Protein AF-A0A7G5LV31-F1 (afdb_monomer)

pLDDT: mean 97.46, std 1.52, range [86.44, 98.69]

Solvent-accessible surface area (backbone atoms only — not comparable to full-atom values): 4295 Å² total; per-residue (Å²): 69,42,35,39,31,44,93,95,38,67,48,25,55,55,38,53,54,52,50,51,50,55,26,60,77,69,74,48,68,69,46,80,42,72,32,81,88,36,70,66,52,37,70,77,38,58,91,39,47,21,34,30,26,51,93,88,38,82,72,41,51,50,61,70,54,73,66,62,49,52,53,65,76,72,110

Secondary structure (DSSP, 8-state):
-EEEE-TT-HHHHHHHHHHHHHHHHHT---EEEE-TT-HHHHHHHTTT-SEEEETTEEEEESS--HHHHHHHH--

Nearest PDB structures (foldseek):
  1wjk-assembly1_A  TM=8.775E-01  e=1.148E-03  Mus musculus
  8pr6-assembly1_A  TM=7.410E-01  e=1.718E-03  Corynebacterium glutamicum
  6mos-assembly1_A  TM=6.699E-01  e=8.607E-03  Thermosipho africanus TCF52B
  6gnd-assembly1_H  TM=7.630E-01  e=5.275E-02  Clostridium acetobutylicum ATCC 824
  3iv4-assembly1_A  TM=6.615E-01  e=2.203E-02  Staphylococcus aureus subsp. aureus N315

Radius of gyration: 11.59 Å; Cα contacts (8 Å, |Δi|>4): 107; chains: 1; bounding box: 28×17×34 Å

Foldseek 3Di:
DEWEAAPPDPLQVVVVVLCVVLCVVVVHDYDYDHCVPPPVCCVVCVVFPRWDDDPNHTQHTSHDDSVSVNVSNVD

Sequence (75 aa):
MVVYSKPGCHLCEDAVALVGQVCADLGVTWREVDISGDAELMHVYGEQIPVTFVDGRQHDFWRVDPTRLRTALTA

Structure (mmCIF, N/CA/C/O backbone):
data_AF-A0A7G5LV31-F1
#
_entry.id   AF-A0A7G5LV31-F1
#
loop_
_atom_site.group_PDB
_atom_site.id
_atom_site.type_symbol
_atom_site.label_atom_id
_atom_site.label_alt_id
_atom_site.label_comp_id
_atom_site.label_asym_id
_atom_site.label_entity_id
_atom_site.label_seq_id
_atom_site.pdbx_PDB_ins_code
_atom_site.Cartn_x
_atom_site.Cartn_y
_atom_site.Cartn_z
_atom_site.occupancy
_atom_site.B_iso_or_equiv
_atom_site.auth_seq_id
_atom_site.auth_comp_id
_atom_site.auth_asym_id
_atom_site.auth_atom_id
_atom_site.pdbx_PDB_model_num
ATOM 1 N N . MET A 1 1 ? -8.113 -4.316 1.497 1.00 96.75 1 MET A N 1
ATOM 2 C CA . MET A 1 1 ? -7.530 -3.237 0.654 1.00 96.75 1 MET A CA 1
ATOM 3 C C . MET A 1 1 ? -6.554 -3.800 -0.384 1.00 96.75 1 MET A C 1
ATOM 5 O O . MET A 1 1 ? -6.187 -4.966 -0.279 1.00 96.75 1 MET A O 1
ATOM 9 N N . VAL A 1 2 ? -6.133 -3.010 -1.375 1.00 98.50 2 VAL A N 1
ATOM 10 C CA . VAL A 1 2 ? -5.170 -3.424 -2.419 1.00 98.50 2 VAL A CA 1
ATOM 11 C C . VAL A 1 2 ? -4.010 -2.434 -2.498 1.00 98.50 2 VAL A C 1
ATOM 13 O O . VAL A 1 2 ? -4.239 -1.235 -2.357 1.00 98.50 2 VAL A O 1
ATOM 16 N N . VAL A 1 3 ? -2.794 -2.923 -2.741 1.00 98.50 3 VAL A N 1
ATOM 17 C CA . VAL A 1 3 ? -1.611 -2.107 -3.058 1.00 98.50 3 VAL A CA 1
ATOM 18 C C . VAL A 1 3 ? -1.117 -2.484 -4.450 1.00 98.50 3 VAL A C 1
ATOM 20 O O . VAL A 1 3 ? -0.829 -3.650 -4.695 1.00 98.50 3 VAL A O 1
ATOM 23 N N . TYR A 1 4 ? -1.033 -1.519 -5.358 1.00 98.69 4 TYR A N 1
ATOM 24 C CA . TYR A 1 4 ? -0.365 -1.666 -6.648 1.00 98.69 4 TYR A CA 1
ATOM 25 C C . TYR A 1 4 ? 1.107 -1.304 -6.487 1.00 98.69 4 TYR A C 1
ATOM 27 O O . TYR A 1 4 ? 1.428 -0.215 -6.002 1.00 98.69 4 TYR A O 1
ATOM 35 N N . SER A 1 5 ? 1.985 -2.223 -6.877 1.00 98.31 5 SER A N 1
ATOM 36 C CA . SER A 1 5 ? 3.435 -2.140 -6.703 1.00 98.31 5 SER A CA 1
ATOM 37 C C . SER A 1 5 ? 4.173 -2.629 -7.953 1.00 98.31 5 SER A C 1
ATOM 39 O O . SER A 1 5 ? 3.565 -3.061 -8.933 1.00 98.31 5 SER A O 1
ATOM 41 N N . LYS A 1 6 ? 5.504 -2.535 -7.932 1.00 97.88 6 LYS A N 1
ATOM 42 C CA . LYS A 1 6 ? 6.393 -3.089 -8.957 1.00 97.88 6 LYS A CA 1
ATOM 43 C C . LYS A 1 6 ? 7.715 -3.535 -8.313 1.00 97.88 6 LYS A C 1
ATOM 45 O O . LYS A 1 6 ? 8.194 -2.840 -7.415 1.00 97.88 6 LYS A O 1
ATOM 50 N N . PRO A 1 7 ? 8.361 -4.612 -8.800 1.00 96.88 7 PRO A N 1
ATOM 51 C CA . PRO A 1 7 ? 9.702 -4.997 -8.371 1.00 96.88 7 PRO A CA 1
ATOM 52 C C . PRO A 1 7 ? 10.740 -3.875 -8.528 1.00 96.88 7 PRO A C 1
ATOM 54 O O . PRO A 1 7 ? 10.786 -3.192 -9.554 1.00 96.88 7 PRO A O 1
ATOM 57 N N . GLY A 1 8 ? 11.606 -3.713 -7.524 1.00 94.88 8 GLY A N 1
ATOM 58 C CA . GLY A 1 8 ? 12.681 -2.711 -7.525 1.00 94.88 8 GLY A CA 1
ATOM 59 C C . GLY A 1 8 ? 12.229 -1.277 -7.218 1.00 94.88 8 GLY A C 1
ATOM 60 O O . GLY A 1 8 ? 12.956 -0.330 -7.512 1.00 94.88 8 GLY A O 1
ATOM 61 N N . CYS A 1 9 ? 11.031 -1.098 -6.657 1.00 96.50 9 CYS A N 1
ATOM 62 C CA . CYS A 1 9 ? 10.487 0.189 -6.226 1.00 96.50 9 CYS A CA 1
ATOM 63 C C . CYS A 1 9 ? 10.611 0.338 -4.700 1.00 96.50 9 CYS A C 1
ATOM 65 O O . CYS A 1 9 ? 9.803 -0.218 -3.959 1.00 96.50 9 CYS A O 1
ATOM 67 N N . HIS A 1 10 ? 11.563 1.145 -4.222 1.00 96.25 10 HIS A N 1
ATOM 68 C CA . HIS A 1 10 ? 11.761 1.366 -2.778 1.00 96.25 10 HIS A CA 1
ATOM 69 C C . HIS A 1 10 ? 10.529 1.933 -2.065 1.00 96.25 10 HIS A C 1
ATOM 71 O O . HIS A 1 10 ? 10.177 1.489 -0.979 1.00 96.25 10 HIS A O 1
ATOM 77 N N . LEU A 1 11 ? 9.812 2.866 -2.701 1.00 97.56 11 LEU A N 1
ATOM 78 C CA . LEU A 1 11 ? 8.569 3.395 -2.130 1.00 97.56 11 LEU A CA 1
ATOM 79 C C . LEU A 1 11 ? 7.510 2.300 -1.960 1.00 97.56 11 LEU A C 1
ATOM 81 O O . LEU A 1 11 ? 6.720 2.336 -1.021 1.00 97.56 11 LEU A O 1
ATOM 85 N N . CYS A 1 12 ? 7.496 1.321 -2.863 1.00 98.06 12 CYS A N 1
ATOM 86 C CA . CYS A 1 12 ? 6.568 0.208 -2.813 1.00 98.06 12 CYS A CA 1
ATOM 87 C C . CYS A 1 12 ? 6.914 -0.746 -1.665 1.00 98.06 12 CYS A C 1
ATOM 89 O O . CYS A 1 12 ? 6.009 -1.155 -0.947 1.00 98.06 12 CYS A O 1
ATOM 91 N N . GLU A 1 13 ? 8.200 -1.030 -1.445 1.00 98.00 13 GLU A N 1
ATOM 92 C CA . GLU A 1 13 ? 8.685 -1.817 -0.301 1.00 98.00 13 GLU A CA 1
ATOM 93 C C . GLU A 1 13 ? 8.234 -1.188 1.030 1.00 98.00 13 GLU A C 1
ATOM 95 O O . GLU A 1 13 ? 7.633 -1.867 1.868 1.00 98.00 13 GLU A O 1
ATOM 100 N N . ASP A 1 14 ? 8.427 0.128 1.180 1.00 97.81 14 ASP A N 1
ATOM 101 C CA . ASP A 1 14 ? 7.997 0.885 2.362 1.00 97.81 14 ASP A CA 1
ATOM 102 C C . ASP A 1 14 ? 6.471 0.832 2.558 1.00 97.81 14 ASP A C 1
ATOM 104 O O . ASP A 1 14 ? 5.975 0.598 3.665 1.00 97.81 14 ASP A O 1
ATOM 108 N N . ALA A 1 15 ? 5.705 1.031 1.481 1.00 98.19 15 ALA A N 1
ATOM 109 C CA . ALA A 1 15 ? 4.246 1.015 1.533 1.00 98.19 15 ALA A CA 1
ATOM 110 C C . ALA A 1 15 ? 3.680 -0.368 1.877 1.00 98.19 15 ALA A C 1
ATOM 112 O O . ALA A 1 15 ? 2.765 -0.458 2.691 1.00 98.19 15 ALA A O 1
ATOM 113 N N . VAL A 1 16 ? 4.218 -1.438 1.291 1.00 98.19 16 VAL A N 1
ATOM 114 C CA . VAL A 1 16 ? 3.814 -2.831 1.547 1.00 98.19 16 VAL A CA 1
ATOM 115 C C . VAL A 1 16 ? 4.080 -3.199 3.007 1.00 98.19 16 VAL A C 1
ATOM 117 O O . VAL A 1 16 ? 3.200 -3.759 3.664 1.00 98.19 16 VAL A O 1
ATOM 120 N N . ALA A 1 17 ? 5.244 -2.827 3.550 1.00 98.19 17 ALA A N 1
ATOM 121 C CA . ALA A 1 17 ? 5.566 -3.058 4.956 1.00 98.19 17 ALA A CA 1
ATOM 122 C C . ALA A 1 17 ? 4.595 -2.323 5.898 1.00 98.19 17 ALA A C 1
ATOM 124 O O . ALA A 1 17 ? 4.037 -2.930 6.815 1.00 98.19 17 ALA A O 1
ATOM 125 N N . LEU A 1 18 ? 4.341 -1.036 5.642 1.00 98.31 18 LEU A N 1
ATOM 126 C CA . LEU A 1 18 ? 3.431 -0.213 6.443 1.00 98.31 18 LEU A CA 1
ATOM 127 C C . LEU A 1 18 ? 1.984 -0.712 6.368 1.00 98.31 18 LEU A C 1
ATOM 129 O O . LEU A 1 18 ? 1.321 -0.847 7.397 1.00 98.31 18 LEU A O 1
ATOM 133 N N . VAL A 1 19 ? 1.489 -1.014 5.164 1.00 98.38 19 VAL A N 1
ATOM 134 C CA . VAL A 1 19 ? 0.147 -1.574 4.957 1.00 98.38 19 VAL A CA 1
ATOM 135 C C . VAL A 1 19 ? 0.014 -2.912 5.674 1.00 98.38 19 VAL A C 1
ATOM 137 O O . VAL A 1 19 ? -0.988 -3.130 6.355 1.00 98.38 19 VAL A O 1
ATOM 140 N N . GLY A 1 20 ? 1.027 -3.777 5.576 1.00 98.38 20 GLY A N 1
ATOM 141 C CA . GLY A 1 20 ? 1.065 -5.057 6.275 1.00 98.38 20 GLY A CA 1
ATOM 142 C C . GLY A 1 20 ? 0.935 -4.901 7.788 1.00 98.38 20 GLY A C 1
ATOM 143 O O . GLY A 1 20 ? 0.120 -5.589 8.399 1.00 98.38 20 GLY A O 1
ATOM 144 N N . GLN A 1 21 ? 1.669 -3.953 8.376 1.00 98.44 21 GLN A N 1
ATOM 145 C CA . GLN A 1 21 ? 1.582 -3.639 9.805 1.00 98.44 21 GLN A CA 1
ATOM 146 C C . GLN A 1 21 ? 0.187 -3.138 10.199 1.00 98.44 21 GLN A C 1
ATOM 148 O O . GLN A 1 21 ? -0.439 -3.697 11.095 1.00 98.44 21 GLN A O 1
ATOM 153 N N . VAL A 1 22 ? -0.337 -2.127 9.501 1.00 98.25 22 VAL A N 1
ATOM 154 C CA . VAL A 1 22 ? -1.656 -1.546 9.804 1.00 98.25 22 VAL A CA 1
ATOM 155 C C . VAL A 1 22 ? -2.774 -2.579 9.660 1.00 98.25 22 VAL A C 1
ATOM 157 O O . VAL A 1 22 ? -3.660 -2.661 10.508 1.00 98.25 22 VAL A O 1
ATOM 160 N N . CYS A 1 23 ? -2.746 -3.376 8.594 1.00 98.06 23 CYS A N 1
ATOM 161 C CA . CYS A 1 23 ? -3.763 -4.391 8.354 1.00 98.06 23 CYS A CA 1
ATOM 162 C C . CYS A 1 23 ? -3.697 -5.519 9.389 1.00 98.06 23 CYS A C 1
ATOM 164 O O . CYS A 1 23 ? -4.747 -5.993 9.816 1.00 98.06 23 CYS A O 1
ATOM 166 N N . ALA A 1 24 ? -2.497 -5.917 9.826 1.00 98.31 24 ALA A N 1
ATOM 167 C CA . ALA A 1 24 ? -2.333 -6.890 10.902 1.00 98.31 24 ALA A CA 1
ATOM 168 C C . ALA A 1 24 ? -2.898 -6.367 12.232 1.00 98.31 24 ALA A C 1
ATOM 170 O O . ALA A 1 24 ? -3.650 -7.089 12.885 1.00 98.31 24 ALA A O 1
ATOM 171 N N . ASP A 1 25 ? -2.615 -5.107 12.587 1.00 98.06 25 ASP A N 1
ATOM 172 C CA . ASP A 1 25 ? -3.146 -4.463 13.800 1.00 98.06 25 ASP A CA 1
ATOM 173 C C . ASP A 1 25 ? -4.684 -4.426 13.814 1.00 98.06 25 ASP A C 1
ATOM 175 O O . ASP A 1 25 ? -5.308 -4.580 14.863 1.00 98.06 25 ASP A O 1
ATOM 179 N N . LEU A 1 26 ? -5.301 -4.203 12.649 1.00 97.38 26 LEU A N 1
ATOM 180 C CA . LEU A 1 26 ? -6.752 -4.058 12.498 1.00 97.38 26 LEU A CA 1
ATOM 181 C C . LEU A 1 26 ? -7.478 -5.367 12.143 1.00 97.38 26 LEU A C 1
ATOM 183 O O . LEU A 1 26 ? -8.705 -5.375 12.059 1.00 97.38 26 LEU A O 1
ATOM 187 N N . GLY A 1 27 ? -6.756 -6.464 11.896 1.00 97.50 27 GLY A N 1
ATOM 188 C CA . GLY A 1 27 ? -7.343 -7.719 11.410 1.00 97.50 27 GLY A CA 1
ATOM 189 C C . GLY A 1 27 ? -7.957 -7.619 10.004 1.00 97.50 27 GLY A C 1
ATOM 190 O O . GLY A 1 27 ? -8.857 -8.386 9.662 1.00 97.50 27 GLY A O 1
ATOM 191 N N . VAL A 1 28 ? -7.492 -6.674 9.185 1.00 97.06 28 VAL A N 1
ATOM 192 C CA . VAL A 1 28 ? -7.994 -6.428 7.828 1.00 97.06 28 VAL A CA 1
ATOM 193 C C . VAL A 1 28 ? -7.206 -7.254 6.816 1.00 97.06 28 VA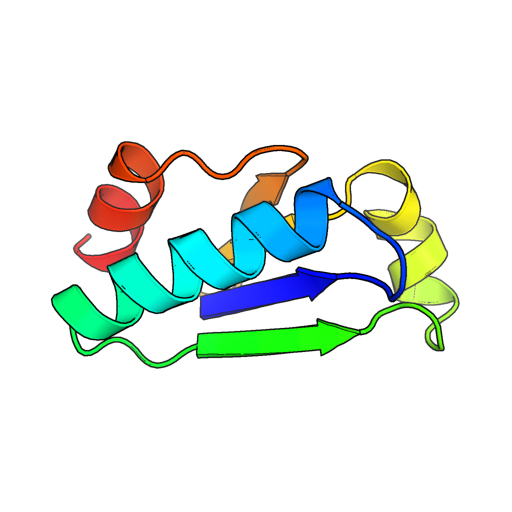L A C 1
ATOM 195 O O . VAL A 1 28 ? -5.982 -7.343 6.866 1.00 97.06 28 VAL A O 1
ATOM 198 N N . THR A 1 29 ? -7.898 -7.837 5.838 1.00 97.31 29 THR A N 1
ATOM 199 C CA . THR A 1 29 ? -7.234 -8.523 4.725 1.00 97.31 29 THR A CA 1
ATOM 200 C C . THR A 1 29 ? -6.804 -7.540 3.639 1.00 97.31 29 THR A C 1
ATOM 202 O O . THR A 1 29 ? -7.490 -6.565 3.296 1.00 97.31 29 THR A O 1
ATOM 205 N N . TRP A 1 30 ? -5.644 -7.807 3.051 1.00 98.44 30 TRP A N 1
ATOM 206 C CA . TRP A 1 30 ? -5.112 -7.012 1.957 1.00 98.44 30 TRP A CA 1
ATOM 207 C C . TRP A 1 30 ? -4.329 -7.875 0.974 1.00 98.44 30 TRP A C 1
ATOM 209 O O . TRP A 1 30 ? -3.985 -9.019 1.271 1.00 98.44 30 TRP A O 1
ATOM 219 N N . ARG A 1 31 ? -4.083 -7.326 -0.215 1.00 98.19 31 ARG A N 1
ATOM 220 C CA . ARG A 1 31 ? -3.242 -7.956 -1.234 1.00 98.19 31 ARG A CA 1
ATOM 221 C C . ARG A 1 31 ? -2.337 -6.935 -1.903 1.00 98.19 31 ARG A C 1
ATOM 223 O O . ARG A 1 31 ? -2.757 -5.804 -2.159 1.00 98.19 31 ARG A O 1
ATOM 230 N N . GLU A 1 32 ? -1.136 -7.374 -2.231 1.00 98.31 32 GLU A N 1
ATOM 231 C CA . GLU A 1 32 ? -0.236 -6.689 -3.148 1.00 98.31 32 GLU A CA 1
ATOM 232 C C . GLU A 1 32 ? -0.491 -7.186 -4.577 1.00 98.31 32 GLU A C 1
ATOM 234 O O . GLU A 1 32 ? -0.769 -8.368 -4.790 1.00 98.31 32 GLU A O 1
ATOM 239 N N . VAL A 1 33 ? -0.435 -6.284 -5.553 1.00 98.44 33 VAL A N 1
ATOM 240 C CA . VAL A 1 33 ? -0.552 -6.591 -6.979 1.00 98.44 33 VAL A CA 1
ATOM 241 C C . VAL A 1 33 ? 0.630 -5.952 -7.693 1.00 98.44 33 VAL A C 1
ATOM 243 O O . VAL A 1 33 ? 0.725 -4.726 -7.765 1.00 98.44 33 VAL A O 1
ATOM 246 N N . ASP A 1 34 ? 1.504 -6.794 -8.239 1.00 98.25 34 ASP A N 1
ATOM 247 C CA . ASP A 1 34 ? 2.558 -6.359 -9.151 1.00 98.25 34 ASP A CA 1
ATOM 248 C C . ASP A 1 34 ? 1.936 -5.972 -10.497 1.00 98.25 34 ASP A C 1
ATOM 250 O O . ASP A 1 34 ? 1.374 -6.815 -11.199 1.00 98.25 34 ASP A O 1
ATOM 254 N N . ILE A 1 35 ? 2.039 -4.694 -10.855 1.00 98.38 35 ILE A N 1
ATOM 255 C CA . ILE A 1 35 ? 1.495 -4.173 -12.111 1.00 98.38 35 ILE A CA 1
ATOM 256 C C . ILE A 1 35 ? 2.491 -4.259 -13.273 1.00 98.38 35 ILE A C 1
ATOM 258 O O . ILE A 1 35 ? 2.128 -3.950 -14.399 1.00 98.38 35 ILE A O 1
ATOM 262 N N . SER A 1 36 ? 3.736 -4.689 -13.050 1.00 97.38 36 SER A N 1
ATOM 263 C CA . SER A 1 36 ? 4.814 -4.638 -14.050 1.00 97.38 36 SER A CA 1
ATOM 264 C C . SER A 1 36 ? 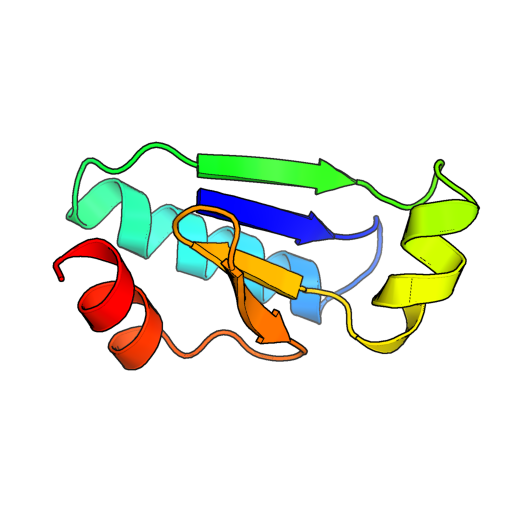4.548 -5.435 -15.329 1.00 97.38 36 SER A C 1
ATOM 266 O O . SER A 1 36 ? 5.098 -5.100 -16.380 1.00 97.38 36 SER A O 1
ATOM 268 N N . GLY A 1 37 ? 3.701 -6.464 -15.246 1.00 96.81 37 GLY A N 1
ATOM 269 C CA . GLY A 1 37 ? 3.266 -7.278 -16.381 1.00 96.81 37 GLY A CA 1
ATOM 270 C C . GLY A 1 37 ? 1.982 -6.797 -17.064 1.00 96.81 37 GLY A C 1
ATOM 271 O O . GLY A 1 37 ? 1.598 -7.370 -18.081 1.00 96.81 37 GLY A O 1
ATOM 272 N N . ASP A 1 38 ? 1.316 -5.771 -16.533 1.00 98.00 38 ASP A N 1
ATOM 273 C CA . ASP A 1 38 ? 0.044 -5.261 -17.039 1.00 98.00 38 ASP A CA 1
ATOM 274 C C . ASP A 1 38 ? 0.246 -3.879 -17.676 1.00 98.00 38 ASP A C 1
ATOM 276 O O . ASP A 1 38 ? 0.493 -2.877 -17.003 1.00 98.00 38 ASP A O 1
ATOM 280 N N . ALA A 1 39 ? 0.162 -3.827 -19.007 1.00 97.75 39 ALA A N 1
ATOM 281 C CA . ALA A 1 39 ? 0.408 -2.606 -19.768 1.00 97.75 39 ALA A CA 1
ATOM 282 C C . ALA A 1 39 ? -0.620 -1.499 -19.478 1.00 97.75 39 ALA A C 1
ATOM 284 O O . ALA A 1 39 ? -0.265 -0.320 -19.512 1.00 97.75 39 ALA A O 1
ATOM 285 N N . GLU A 1 40 ? -1.870 -1.860 -19.184 1.00 98.06 40 GLU A N 1
ATOM 286 C CA . GLU A 1 40 ? -2.922 -0.894 -18.874 1.00 98.06 40 GLU A CA 1
ATOM 287 C C . GLU A 1 40 ? -2.686 -0.296 -17.485 1.00 98.06 40 GLU A C 1
ATOM 289 O O . GLU A 1 40 ? -2.633 0.926 -17.332 1.00 98.06 40 GLU A O 1
ATOM 294 N N . LEU A 1 41 ? -2.432 -1.139 -16.481 1.00 97.69 41 LEU A N 1
ATOM 295 C CA . LEU A 1 41 ? -2.141 -0.665 -15.128 1.00 97.69 41 LEU A CA 1
ATOM 296 C C . LEU A 1 41 ? -0.838 0.139 -15.067 1.00 97.69 41 LEU A C 1
ATOM 298 O O . LEU A 1 41 ? -0.789 1.155 -14.374 1.00 97.69 41 LEU A O 1
ATOM 302 N N . MET A 1 42 ? 0.198 -0.252 -15.816 1.00 97.94 42 MET A N 1
ATOM 303 C CA . MET A 1 42 ? 1.437 0.526 -15.935 1.00 97.94 42 MET A CA 1
ATOM 304 C C . MET A 1 42 ? 1.205 1.895 -16.571 1.00 97.94 42 MET A C 1
ATOM 306 O O . MET A 1 42 ? 1.802 2.872 -16.122 1.00 97.94 42 MET A O 1
ATOM 310 N N . HIS A 1 43 ? 0.341 1.984 -17.585 1.00 97.75 43 HIS A N 1
ATOM 311 C CA . HIS A 1 43 ? -0.002 3.260 -18.209 1.00 97.75 43 HIS A CA 1
ATOM 312 C C . HIS A 1 43 ? -0.735 4.194 -17.237 1.00 97.75 43 HIS A C 1
ATOM 314 O O . HIS A 1 43 ? -0.436 5.385 -17.191 1.00 97.75 43 HIS A O 1
ATOM 320 N N . VAL A 1 44 ? -1.664 3.659 -16.442 1.00 97.75 44 VAL A N 1
ATOM 321 C CA . VAL A 1 44 ? -2.487 4.461 -15.525 1.00 97.75 44 VAL A CA 1
ATOM 322 C C . VAL A 1 44 ? -1.738 4.821 -14.235 1.00 97.75 44 VAL A C 1
ATOM 324 O O . VAL A 1 44 ? -1.818 5.958 -13.769 1.00 97.75 44 VAL A O 1
ATOM 327 N N . TYR A 1 45 ? -1.011 3.869 -13.644 1.00 98.19 45 TYR A N 1
ATOM 328 C CA . TYR A 1 45 ? -0.472 3.983 -12.283 1.00 98.19 45 TYR A CA 1
ATOM 329 C C . TYR A 1 45 ? 1.054 3.935 -12.190 1.00 98.19 45 TYR A C 1
ATOM 331 O O . TYR A 1 45 ? 1.587 4.224 -11.122 1.00 98.19 45 TYR A O 1
ATOM 339 N N . GLY A 1 46 ? 1.776 3.606 -13.264 1.00 97.12 46 GLY A N 1
ATOM 340 C CA . GLY A 1 46 ? 3.222 3.350 -13.219 1.00 97.12 46 GLY A CA 1
ATOM 341 C C . GLY A 1 46 ? 4.075 4.510 -12.692 1.00 97.12 46 GLY A C 1
ATOM 342 O O . GLY A 1 46 ? 5.119 4.268 -12.095 1.00 97.12 46 GLY A O 1
ATOM 343 N N . GLU A 1 47 ? 3.627 5.757 -12.851 1.00 96.69 47 GLU A N 1
ATOM 344 C CA . GLU A 1 47 ? 4.309 6.950 -12.314 1.00 96.69 47 GLU A CA 1
ATOM 345 C C . GLU A 1 47 ? 3.878 7.312 -10.882 1.00 96.69 47 GLU A C 1
ATOM 347 O O . GLU A 1 47 ? 4.497 8.154 -10.232 1.00 96.69 47 GLU A O 1
ATOM 352 N N . GLN 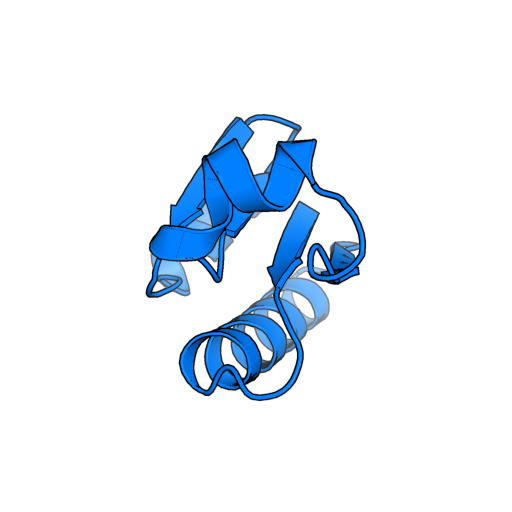A 1 48 ? 2.812 6.687 -10.384 1.00 97.75 48 GLN A N 1
ATOM 353 C CA . GLN A 1 48 ? 2.199 6.960 -9.083 1.00 97.75 48 GLN A CA 1
ATOM 354 C C . GLN A 1 48 ? 2.495 5.870 -8.047 1.00 97.75 48 GLN A C 1
ATOM 356 O O . GLN A 1 48 ? 2.252 6.081 -6.860 1.00 97.75 48 GLN A O 1
ATOM 361 N N . ILE A 1 49 ? 3.017 4.711 -8.464 1.00 96.69 49 ILE A N 1
ATOM 362 C CA . ILE A 1 49 ? 3.268 3.596 -7.548 1.00 96.69 49 ILE A CA 1
ATOM 363 C C . ILE A 1 49 ? 4.184 3.989 -6.370 1.00 96.69 49 ILE A C 1
ATOM 365 O O . ILE A 1 49 ? 5.128 4.764 -6.544 1.00 96.69 49 ILE A O 1
ATOM 369 N N . PRO A 1 50 ? 3.938 3.433 -5.172 1.00 98.12 50 PRO A N 1
ATOM 370 C CA . PRO A 1 50 ? 2.828 2.538 -4.825 1.00 98.12 50 PRO A CA 1
ATOM 371 C C . PRO A 1 50 ? 1.479 3.257 -4.837 1.00 98.12 50 PRO A C 1
ATOM 373 O O . PRO A 1 50 ? 1.418 4.403 -4.418 1.00 98.12 50 PRO A O 1
ATOM 376 N N . VAL A 1 51 ? 0.403 2.587 -5.263 1.00 98.62 51 VAL A N 1
ATOM 377 C CA . VAL A 1 51 ? -0.973 3.122 -5.193 1.00 98.62 51 VAL A CA 1
ATOM 378 C C . VAL A 1 51 ? -1.830 2.209 -4.329 1.00 98.62 51 VAL A C 1
ATOM 380 O O . VAL A 1 51 ? -1.842 1.000 -4.535 1.00 98.62 51 VAL A O 1
ATOM 383 N N . THR A 1 52 ? -2.562 2.756 -3.364 1.00 98.50 52 THR A N 1
ATOM 384 C CA . THR A 1 52 ? -3.430 1.974 -2.474 1.00 98.50 52 THR A CA 1
ATOM 385 C C . THR A 1 52 ? -4.903 2.194 -2.778 1.00 98.50 52 THR A C 1
ATOM 387 O O . THR A 1 52 ? -5.315 3.285 -3.168 1.00 98.50 52 THR A O 1
ATOM 390 N N . PHE A 1 53 ? -5.712 1.157 -2.570 1.00 98.50 53 PHE A N 1
ATOM 391 C CA . PHE A 1 53 ? -7.162 1.192 -2.733 1.00 98.50 53 PHE A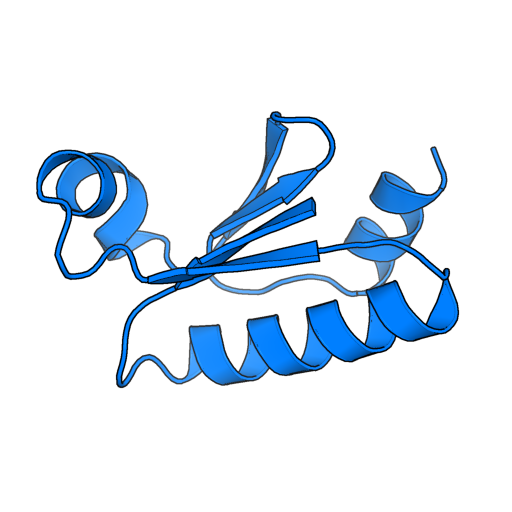 CA 1
ATOM 392 C C . PHE A 1 53 ? -7.855 0.626 -1.497 1.00 98.50 53 PHE A C 1
ATOM 394 O O . PHE A 1 53 ? -7.590 -0.513 -1.101 1.00 98.50 53 PHE A O 1
ATOM 401 N N . VAL A 1 54 ? -8.795 1.383 -0.938 1.00 97.94 54 VAL A N 1
ATOM 402 C CA . VAL A 1 54 ? -9.688 0.957 0.149 1.00 97.94 54 VAL A CA 1
ATOM 403 C C . VAL A 1 54 ? -11.108 0.930 -0.409 1.00 97.94 54 VAL A C 1
ATOM 405 O O . VAL A 1 54 ? -11.531 1.885 -1.056 1.00 97.94 54 VAL A O 1
ATOM 408 N N . ASP A 1 55 ? -11.801 -0.201 -0.261 1.00 95.56 55 ASP A N 1
ATOM 409 C CA . ASP A 1 55 ? -13.158 -0.428 -0.788 1.00 95.56 55 ASP A CA 1
ATOM 410 C C . ASP A 1 55 ? -13.342 -0.025 -2.261 1.00 95.56 55 ASP A C 1
ATOM 412 O O . ASP A 1 55 ? -14.322 0.601 -2.663 1.00 95.56 55 ASP A O 1
ATOM 416 N N . GLY A 1 56 ? -12.345 -0.364 -3.086 1.00 95.12 56 GLY A N 1
ATOM 417 C CA . GLY A 1 56 ? -12.336 -0.081 -4.525 1.00 95.12 56 GLY A CA 1
ATOM 418 C C . GLY A 1 56 ? -12.037 1.376 -4.895 1.00 95.12 56 GLY A C 1
ATOM 419 O O . GLY A 1 56 ? -11.990 1.699 -6.079 1.00 95.12 56 GLY A O 1
ATOM 420 N N . ARG A 1 57 ? -11.799 2.258 -3.919 1.00 96.50 57 ARG A N 1
ATOM 421 C CA . ARG A 1 57 ? -11.459 3.668 -4.142 1.00 96.50 57 ARG A CA 1
ATOM 422 C C . ARG A 1 57 ? -9.973 3.893 -3.912 1.00 96.50 57 ARG A C 1
ATOM 424 O O . ARG A 1 57 ? -9.437 3.457 -2.896 1.00 96.50 57 ARG A O 1
ATOM 431 N N . GLN A 1 58 ? -9.318 4.598 -4.834 1.00 97.25 58 GLN A N 1
ATOM 432 C CA . GLN A 1 58 ? -7.926 5.010 -4.654 1.00 97.25 58 GLN A CA 1
ATOM 433 C C . GLN A 1 58 ? -7.805 5.866 -3.386 1.00 97.25 58 GLN A C 1
ATOM 435 O O . GLN A 1 58 ? -8.572 6.811 -3.193 1.00 97.25 58 GLN A O 1
ATOM 440 N N . HIS A 1 59 ? -6.868 5.497 -2.517 1.00 97.75 59 HIS A N 1
ATOM 441 C CA . HIS A 1 59 ? -6.666 6.089 -1.200 1.00 97.75 59 HIS A CA 1
ATOM 442 C C . HIS A 1 59 ? -5.392 6.938 -1.146 1.00 97.75 59 HIS A C 1
ATOM 444 O O . HIS A 1 59 ? -5.481 8.119 -0.816 1.00 97.75 59 HIS A O 1
ATOM 450 N N . ASP A 1 60 ? -4.244 6.351 -1.504 1.00 97.69 60 ASP A N 1
ATOM 451 C CA . ASP A 1 60 ? -2.929 7.008 -1.504 1.00 97.69 60 ASP A CA 1
ATOM 452 C C . ASP A 1 60 ? -2.062 6.607 -2.692 1.00 97.69 60 ASP A C 1
ATOM 454 O O . ASP A 1 60 ? -2.275 5.556 -3.297 1.00 97.69 60 ASP A O 1
ATOM 458 N N . PHE A 1 61 ? -1.068 7.446 -2.996 1.00 97.50 61 PHE A N 1
ATOM 459 C CA . PHE A 1 61 ? -0.012 7.166 -3.963 1.00 97.50 61 PHE A CA 1
ATOM 460 C C . PHE A 1 61 ? 1.340 7.776 -3.536 1.00 97.50 61 PHE A C 1
ATOM 462 O O . PHE A 1 61 ? 1.357 8.715 -2.739 1.00 97.50 61 PHE A O 1
ATOM 469 N N . TRP A 1 62 ? 2.465 7.243 -4.035 1.00 97.12 62 TRP A N 1
ATOM 470 C CA . TRP A 1 62 ? 3.866 7.523 -3.634 1.00 97.12 62 TRP A CA 1
ATOM 471 C C . TRP A 1 62 ? 4.227 7.233 -2.171 1.00 97.12 62 TRP A C 1
ATOM 473 O O . TRP A 1 62 ? 5.204 6.538 -1.902 1.00 97.12 62 TRP A O 1
ATOM 483 N N . ARG A 1 63 ? 3.481 7.785 -1.214 1.00 96.56 63 ARG A N 1
ATOM 484 C CA . ARG A 1 63 ? 3.649 7.552 0.223 1.00 96.56 63 ARG A CA 1
ATOM 485 C C . ARG A 1 63 ? 2.294 7.257 0.839 1.00 96.56 63 ARG A C 1
ATOM 487 O O . ARG A 1 63 ? 1.336 7.989 0.615 1.00 96.56 63 ARG A O 1
ATOM 494 N N . VAL A 1 64 ? 2.245 6.203 1.641 1.00 97.56 64 VAL A N 1
ATOM 495 C CA . VAL A 1 64 ? 1.055 5.836 2.408 1.00 97.56 64 VAL A CA 1
ATOM 496 C C . VAL A 1 64 ? 1.136 6.497 3.774 1.00 97.56 64 VAL A C 1
ATOM 498 O O . VAL A 1 64 ? 2.126 6.321 4.486 1.00 97.56 64 VAL A O 1
ATOM 501 N N . ASP A 1 65 ? 0.103 7.249 4.147 1.00 97.75 65 ASP A N 1
ATOM 502 C CA . ASP A 1 65 ? 0.007 7.799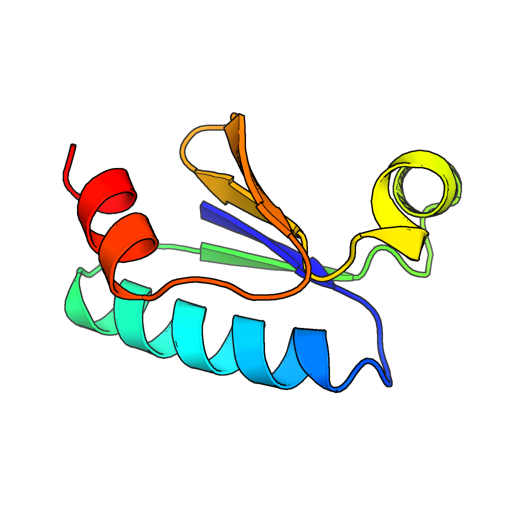 5.496 1.00 97.75 65 ASP A CA 1
ATOM 503 C C . ASP A 1 65 ? -0.667 6.773 6.430 1.00 97.75 65 ASP A C 1
ATOM 505 O O . ASP A 1 65 ? -1.830 6.412 6.223 1.00 97.75 65 ASP A O 1
ATOM 509 N N . PRO A 1 66 ? 0.017 6.291 7.484 1.00 96.75 66 PRO A N 1
ATOM 510 C CA . PRO A 1 66 ? -0.513 5.236 8.346 1.00 96.75 66 PRO A CA 1
ATOM 511 C C . PRO A 1 66 ? -1.705 5.690 9.195 1.00 96.75 66 PRO A C 1
ATOM 513 O O . PRO A 1 66 ? -2.472 4.848 9.664 1.00 96.75 66 PRO A O 1
ATOM 516 N N . THR A 1 67 ? -1.863 6.994 9.428 1.00 97.56 67 THR A N 1
ATOM 517 C CA . THR A 1 67 ? -2.995 7.550 10.176 1.00 97.56 67 THR A CA 1
ATOM 518 C C . THR A 1 67 ? -4.224 7.596 9.281 1.00 97.56 67 THR A C 1
ATOM 520 O O . THR A 1 67 ? -5.268 7.065 9.653 1.00 97.56 67 THR A O 1
ATOM 523 N N . ARG A 1 68 ? -4.090 8.152 8.070 1.00 97.62 68 ARG A N 1
ATOM 524 C CA . ARG A 1 68 ? -5.179 8.195 7.083 1.00 97.62 68 ARG A CA 1
ATOM 525 C C . ARG A 1 68 ? -5.615 6.803 6.659 1.00 97.62 68 ARG A C 1
ATOM 527 O O . ARG A 1 68 ? -6.818 6.575 6.538 1.00 97.62 68 ARG A O 1
ATOM 534 N N . LEU A 1 69 ? -4.667 5.879 6.508 1.00 97.81 69 LEU A N 1
ATOM 535 C CA . LEU A 1 69 ? -4.984 4.494 6.198 1.00 97.81 69 LEU A CA 1
ATOM 536 C C . LEU A 1 69 ? -5.813 3.854 7.313 1.00 97.81 69 LEU A C 1
ATOM 538 O O . LEU A 1 69 ? -6.861 3.282 7.031 1.00 97.81 69 LEU A O 1
ATOM 542 N N . ARG A 1 70 ? -5.394 3.993 8.580 1.00 98.12 70 ARG A N 1
ATOM 543 C CA . ARG A 1 70 ? -6.172 3.487 9.723 1.00 98.12 70 ARG A CA 1
ATOM 544 C C . ARG A 1 70 ? -7.581 4.066 9.734 1.00 98.12 70 ARG A C 1
ATOM 546 O O . ARG A 1 70 ? -8.531 3.302 9.824 1.00 98.12 70 ARG A O 1
ATOM 553 N N . THR A 1 71 ? -7.718 5.382 9.570 1.00 97.75 71 THR A N 1
ATO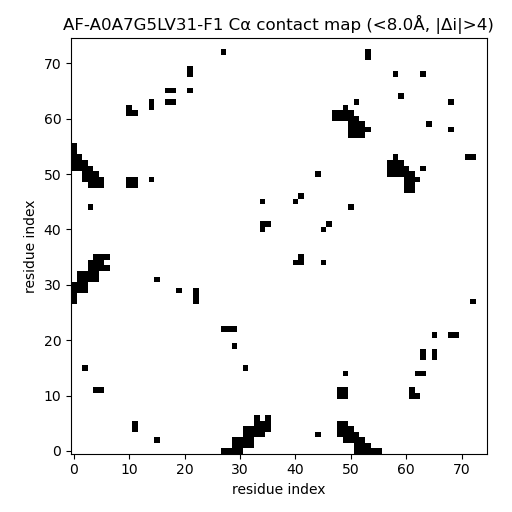M 554 C CA . THR A 1 71 ? -9.032 6.035 9.507 1.00 97.75 71 THR A CA 1
ATOM 555 C C . THR A 1 71 ? -9.899 5.475 8.384 1.00 97.75 71 THR A C 1
ATOM 557 O O . THR A 1 71 ? -11.075 5.220 8.612 1.00 97.75 71 THR A O 1
ATOM 560 N N . ALA A 1 72 ? -9.339 5.259 7.192 1.00 97.38 72 ALA A N 1
ATOM 561 C CA . ALA A 1 72 ? -10.091 4.727 6.059 1.00 97.38 72 ALA A CA 1
ATOM 562 C C . ALA A 1 72 ? -10.513 3.262 6.244 1.00 97.38 72 ALA A C 1
ATOM 564 O O . ALA A 1 72 ? -11.555 2.877 5.735 1.00 97.38 72 ALA A O 1
ATOM 565 N N . LEU A 1 73 ? -9.727 2.451 6.958 1.00 96.94 73 LEU A N 1
ATOM 566 C CA . LEU A 1 73 ? -10.025 1.033 7.195 1.00 96.94 73 LEU A CA 1
ATOM 567 C C . LEU A 1 73 ? -11.019 0.789 8.339 1.00 96.94 73 LEU A C 1
ATOM 569 O O . LEU A 1 73 ? -11.512 -0.327 8.481 1.00 96.94 73 LEU A O 1
ATOM 573 N N . THR A 1 74 ? -11.282 1.798 9.169 1.00 95.25 74 THR A N 1
ATOM 574 C CA . T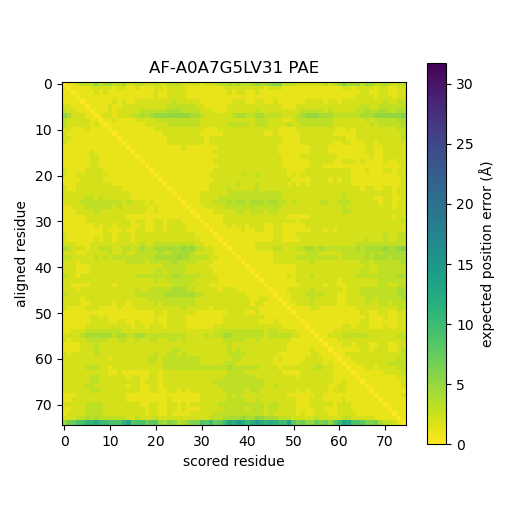HR A 1 74 ? -12.209 1.712 10.311 1.00 95.25 74 THR A CA 1
ATOM 575 C C . THR A 1 74 ? -13.462 2.573 10.146 1.00 95.25 74 THR A C 1
ATOM 577 O O . THR A 1 74 ? -14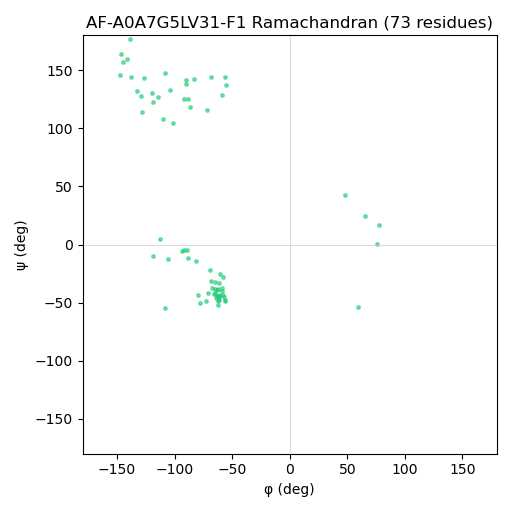.217 2.716 11.108 1.00 95.25 74 THR A O 1
ATOM 580 N N . AL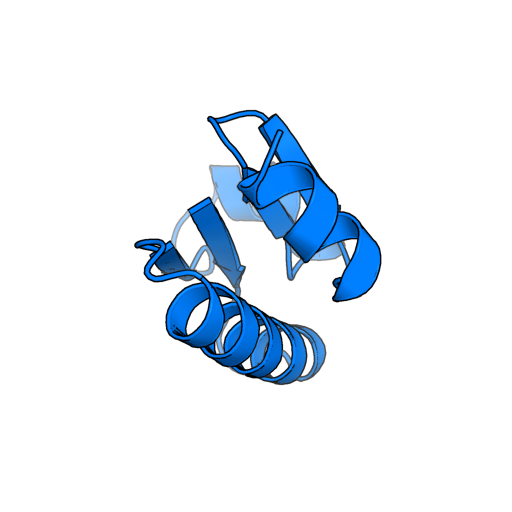A A 1 75 ? -13.628 3.217 8.990 1.00 86.44 75 ALA A N 1
ATOM 581 C CA . ALA A 1 75 ? -14.802 4.020 8.653 1.00 86.44 75 ALA A CA 1
ATOM 582 C C . ALA A 1 75 ? -15.964 3.131 8.194 1.00 86.44 75 ALA A C 1
ATOM 584 O O . ALA A 1 75 ? -17.118 3.483 8.531 1.00 86.44 75 ALA A O 1
#

Mean predicted aligned error: 1.94 Å